Protein AF-A0A0L7RFB0-F1 (afdb_monomer_lite)

Foldseek 3Di:
DPDDDDDDDDDDVCPQPLVVVLVVVLCVQCVPPDDPDPVSVVVSVVVSVVVDPPCSVVVSVVVVVPD

Structure (mmCIF, N/CA/C/O backbone):
data_AF-A0A0L7RFB0-F1
#
_entry.id   AF-A0A0L7RFB0-F1
#
loop_
_atom_site.group_PDB
_atom_site.id
_atom_site.type_symbol
_atom_site.label_atom_id
_atom_site.label_alt_id
_atom_site.label_comp_id
_atom_site.label_asym_id
_atom_site.label_entity_id
_atom_site.label_seq_id
_atom_site.pdbx_PDB_ins_code
_atom_site.Cartn_x
_atom_site.Cartn_y
_atom_site.Cartn_z
_atom_site.occupancy
_atom_site.B_iso_or_equiv
_atom_site.auth_seq_id
_atom_site.auth_comp_id
_atom_site.auth_asym_id
_atom_site.auth_atom_id
_atom_site.p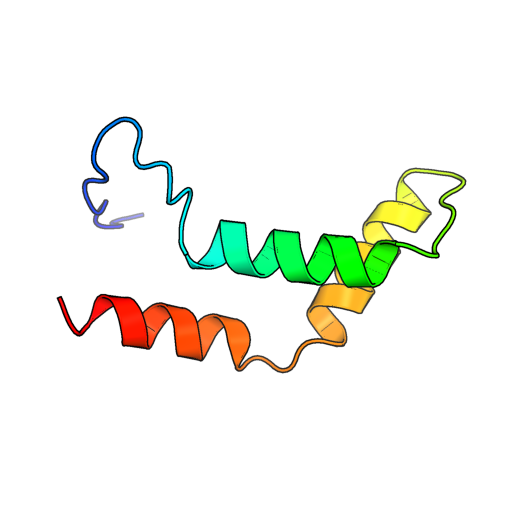dbx_PDB_model_num
ATOM 1 N N . LEU A 1 1 ? -27.548 5.189 8.121 1.00 68.62 1 LEU A N 1
ATOM 2 C CA . LEU A 1 1 ? -26.694 3.992 8.293 1.00 68.62 1 LEU A CA 1
ATOM 3 C C . LEU A 1 1 ? -26.417 3.624 9.762 1.00 68.62 1 LEU A C 1
ATOM 5 O O . LEU A 1 1 ? -25.859 2.565 9.976 1.00 68.62 1 LEU A O 1
ATOM 9 N N . GLY A 1 2 ? -26.842 4.410 10.768 1.00 72.00 2 GLY A N 1
ATOM 10 C CA . GLY A 1 2 ? -26.924 3.931 12.163 1.00 72.00 2 GLY A CA 1
ATOM 11 C C . GLY A 1 2 ? -25.604 3.514 12.826 1.00 72.00 2 GLY A C 1
ATOM 12 O O . GLY A 1 2 ? -25.637 2.749 13.779 1.00 72.00 2 GLY A O 1
ATOM 13 N N . TYR A 1 3 ? -24.456 3.968 12.319 1.00 67.50 3 TYR A N 1
ATOM 14 C CA . TYR A 1 3 ? -23.161 3.634 12.905 1.00 67.50 3 TYR A CA 1
ATOM 15 C C . TYR A 1 3 ? -22.865 4.544 14.096 1.00 67.50 3 TYR A C 1
ATOM 17 O O . TYR A 1 3 ? -22.906 5.768 13.960 1.00 67.50 3 TYR A O 1
ATOM 25 N N . GLU A 1 4 ? -22.527 3.950 15.239 1.00 70.25 4 GLU A N 1
ATOM 26 C CA . GLU A 1 4 ? -21.966 4.689 16.366 1.00 70.25 4 GLU A CA 1
ATOM 27 C C . GLU A 1 4 ? -20.534 5.127 16.047 1.00 70.25 4 GLU A C 1
ATOM 29 O O . GLU A 1 4 ? -19.675 4.333 15.657 1.00 70.25 4 GLU A O 1
ATOM 34 N N . THR A 1 5 ? -20.272 6.421 16.199 1.00 63.03 5 THR A N 1
ATOM 35 C CA . THR A 1 5 ? -18.937 6.998 16.047 1.00 63.03 5 THR A CA 1
ATOM 36 C C . THR A 1 5 ? -18.201 6.961 17.378 1.00 63.03 5 THR A C 1
ATOM 38 O O . THR A 1 5 ? -18.570 7.673 18.311 1.00 63.03 5 THR A O 1
ATOM 41 N N . VAL A 1 6 ? -17.120 6.186 17.451 1.00 68.88 6 VAL A N 1
ATOM 42 C CA . VAL A 1 6 ? -16.187 6.227 18.585 1.00 68.88 6 VAL A CA 1
ATOM 43 C C . VAL A 1 6 ? -15.448 7.567 18.566 1.00 68.88 6 VAL A C 1
ATOM 45 O O . VAL A 1 6 ? -14.788 7.901 17.576 1.00 68.88 6 VAL A O 1
ATOM 48 N N . GLN A 1 7 ? -15.558 8.345 19.646 1.00 66.06 7 GLN A N 1
ATOM 49 C CA . GLN A 1 7 ? -14.817 9.599 19.783 1.00 66.06 7 GLN A CA 1
ATOM 50 C C . GLN A 1 7 ? -13.319 9.294 19.867 1.00 66.06 7 GLN A C 1
ATOM 52 O O . GLN A 1 7 ? -12.870 8.581 20.761 1.00 66.06 7 GLN A O 1
ATOM 57 N N . ARG A 1 8 ? -12.542 9.827 18.919 1.00 60.28 8 ARG A N 1
ATOM 58 C CA . ARG A 1 8 ? -11.079 9.741 18.938 1.00 60.28 8 ARG A CA 1
ATOM 59 C C . ARG A 1 8 ? -10.499 11.066 19.436 1.00 60.28 8 ARG A C 1
ATOM 61 O O . ARG A 1 8 ? -10.936 12.111 18.951 1.00 60.28 8 ARG A O 1
ATOM 68 N N . PRO A 1 9 ? -9.531 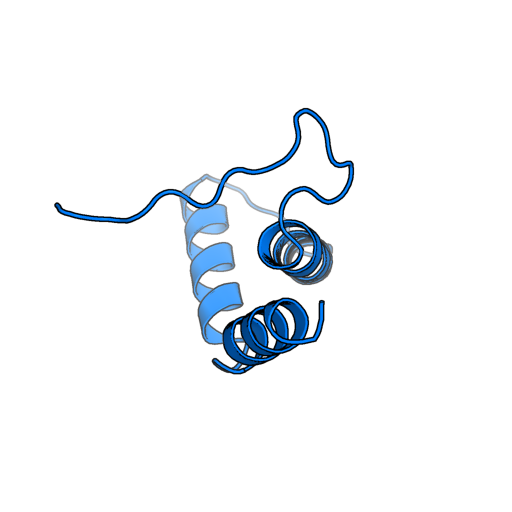11.047 20.368 1.00 59.72 9 PRO A N 1
ATOM 69 C CA . PRO A 1 9 ? -8.888 12.268 20.827 1.00 59.72 9 PRO A CA 1
ATOM 70 C C . PRO A 1 9 ? -8.221 13.002 19.658 1.00 59.72 9 PRO A C 1
ATOM 72 O O . PRO A 1 9 ? -7.614 12.380 18.780 1.00 59.72 9 PRO A O 1
ATOM 75 N N . PHE A 1 10 ? -8.338 14.332 19.645 1.00 54.28 10 PHE A N 1
ATOM 76 C CA . PHE A 1 10 ? -7.679 15.172 18.647 1.00 54.28 10 PHE A CA 1
ATOM 77 C C . PHE A 1 10 ? -6.160 14.982 18.735 1.00 54.28 10 PHE A C 1
ATOM 79 O O . PHE A 1 10 ? -5.573 15.154 19.799 1.00 54.28 10 PHE A O 1
ATOM 86 N N . TYR A 1 11 ? -5.548 14.620 17.605 1.00 51.16 11 TYR A N 1
ATOM 87 C CA . TYR A 1 11 ? -4.111 14.368 17.458 1.00 51.16 11 TYR A CA 1
ATOM 88 C C . TYR A 1 11 ? -3.538 13.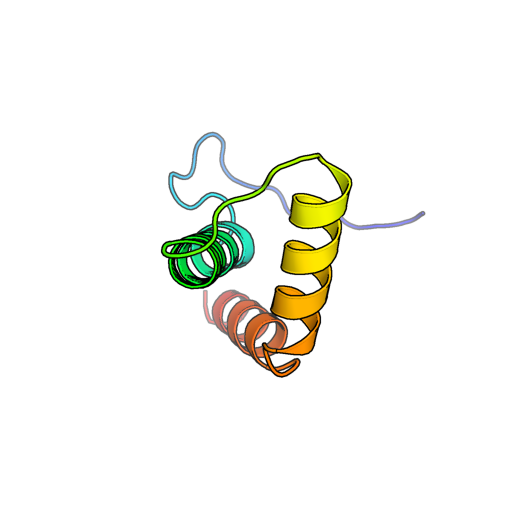336 18.442 1.00 51.16 11 TYR A C 1
ATOM 90 O O . TYR A 1 11 ? -2.579 13.604 19.161 1.00 51.16 11 TYR A O 1
ATOM 98 N N . SER A 1 12 ? -4.071 12.111 18.422 1.00 59.56 12 SER A N 1
ATOM 99 C CA . SER A 1 12 ? -3.265 10.960 18.845 1.00 59.56 12 SER A CA 1
ATOM 100 C C . SER A 1 12 ? -2.232 10.638 17.755 1.00 59.56 12 SER A C 1
ATOM 102 O O . SER A 1 12 ? -2.633 10.400 16.614 1.00 59.56 12 SER A O 1
ATOM 104 N N . PRO A 1 13 ? -0.920 10.607 18.067 1.00 52.53 13 PRO A N 1
ATOM 105 C CA . PRO A 1 13 ? 0.106 10.133 17.133 1.00 52.53 13 PRO A CA 1
ATOM 106 C C . PRO A 1 13 ? -0.139 8.676 16.702 1.00 52.53 13 PRO A C 1
ATOM 108 O O . PRO A 1 13 ? 0.340 8.252 15.651 1.00 52.53 13 PRO A O 1
ATOM 111 N N . ASP A 1 14 ? -0.951 7.947 17.473 1.00 54.34 14 ASP A N 1
ATOM 112 C CA . ASP A 1 14 ? -1.607 6.699 17.098 1.00 54.34 14 ASP A CA 1
ATOM 113 C C . ASP A 1 14 ? -2.761 6.950 16.118 1.00 54.34 14 ASP A C 1
ATOM 115 O O . ASP A 1 14 ? -3.940 6.732 16.413 1.00 54.34 14 ASP A O 1
ATOM 119 N N . ILE A 1 15 ? -2.411 7.404 14.913 1.00 55.59 15 ILE A N 1
ATOM 120 C CA . ILE A 1 15 ? -3.238 7.267 13.711 1.00 55.59 15 ILE A CA 1
ATOM 121 C C . ILE A 1 15 ? -3.592 5.785 13.613 1.00 55.59 15 ILE A C 1
ATOM 123 O O . ILE A 1 15 ? -2.759 5.032 13.129 1.00 55.59 15 ILE A O 1
ATOM 127 N N . SER A 1 16 ? -4.759 5.401 14.159 1.00 61.06 16 SER A N 1
ATOM 128 C CA . SER A 1 16 ? -5.364 4.060 14.216 1.00 61.06 16 SER A CA 1
ATOM 129 C C . SER A 1 16 ? -4.332 2.928 14.309 1.00 61.06 16 SER A C 1
ATOM 131 O O . SER A 1 16 ? -3.641 2.664 13.330 1.00 61.06 16 SER A O 1
ATOM 133 N N . PRO A 1 17 ? -4.256 2.152 15.403 1.00 57.22 17 PRO A N 1
ATOM 134 C CA . PRO A 1 17 ? -3.345 1.004 15.475 1.00 57.22 17 PRO A CA 1
ATOM 135 C C . PRO A 1 17 ? -3.384 0.137 14.204 1.00 57.22 17 PRO A C 1
ATOM 137 O O . PRO A 1 17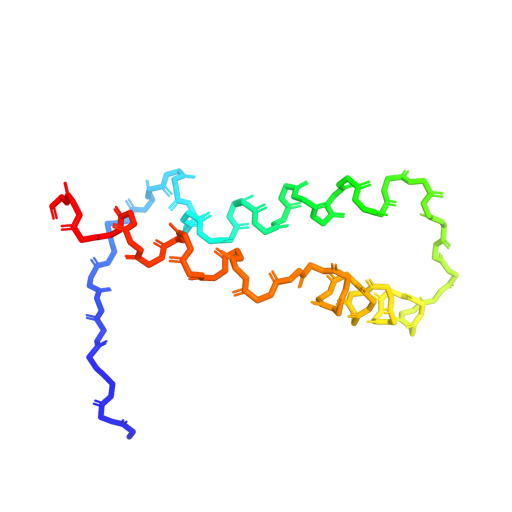 ? -2.351 -0.299 13.704 1.00 57.22 17 PRO A O 1
ATOM 140 N N . THR A 1 18 ? -4.567 -0.011 13.601 1.00 57.53 18 THR A N 1
ATOM 141 C CA . THR A 1 18 ? -4.753 -0.650 12.295 1.00 57.53 18 THR A CA 1
ATOM 142 C C . THR A 1 18 ? -4.037 0.078 11.152 1.00 57.53 18 THR A C 1
ATOM 144 O O . THR A 1 18 ? -3.307 -0.575 10.415 1.00 57.53 18 THR A O 1
ATOM 147 N N . ASP A 1 19 ? -4.185 1.394 11.005 1.00 60.69 19 ASP A N 1
ATOM 148 C CA . ASP A 1 19 ? -3.590 2.165 9.905 1.00 60.69 19 ASP A CA 1
ATOM 149 C C . ASP A 1 19 ? -2.061 2.222 10.036 1.00 60.69 19 ASP A C 1
ATOM 151 O O . ASP A 1 19 ? -1.351 1.892 9.082 1.00 60.69 19 ASP A O 1
ATOM 155 N N . TYR A 1 20 ? -1.522 2.529 11.224 1.00 66.44 20 TYR A N 1
ATOM 156 C CA . TYR A 1 20 ? -0.070 2.528 11.443 1.00 66.44 20 TYR A CA 1
ATOM 157 C C . TYR A 1 20 ? 0.549 1.144 11.182 1.00 66.44 20 TYR A C 1
ATOM 159 O O . TYR A 1 20 ? 1.560 1.030 10.479 1.00 66.44 20 TYR A O 1
ATOM 167 N N . HIS A 1 21 ? -0.056 0.068 11.699 1.00 70.06 21 HIS A N 1
ATOM 168 C CA . HIS A 1 21 ? 0.453 -1.287 11.480 1.00 70.06 21 HIS A CA 1
ATOM 169 C C . HIS A 1 21 ? 0.300 -1.741 10.020 1.00 70.06 21 HIS A C 1
ATOM 171 O O . HIS A 1 21 ? 1.227 -2.353 9.476 1.00 70.06 21 HIS A O 1
ATOM 177 N N . LEU A 1 22 ? -0.812 -1.412 9.358 1.00 75.94 22 LEU A N 1
ATOM 178 C CA . LEU A 1 22 ? -1.066 -1.759 7.960 1.00 75.94 22 LEU A CA 1
ATOM 179 C C . LEU A 1 22 ? -0.051 -1.086 7.038 1.00 75.94 22 LEU A C 1
ATOM 181 O O . LEU A 1 22 ? 0.638 -1.774 6.282 1.00 75.94 22 LEU A O 1
ATOM 185 N N . PHE A 1 23 ? 0.112 0.236 7.148 1.00 76.94 23 PHE A N 1
ATOM 186 C CA . PHE A 1 23 ? 1.043 0.979 6.303 1.00 76.94 23 PHE A CA 1
ATOM 187 C C . PHE A 1 23 ? 2.498 0.625 6.595 1.00 76.94 23 PHE A C 1
ATOM 189 O O . PHE A 1 23 ? 3.307 0.581 5.668 1.00 76.94 23 PHE A O 1
ATOM 196 N N . LYS A 1 24 ? 2.851 0.285 7.842 1.00 82.62 24 LYS A N 1
ATOM 197 C CA . LYS A 1 24 ? 4.188 -0.238 8.155 1.00 82.62 24 LYS A CA 1
ATOM 198 C C . LYS A 1 24 ? 4.474 -1.525 7.382 1.00 82.62 24 LYS A C 1
ATOM 200 O O . LYS A 1 24 ? 5.532 -1.625 6.763 1.00 82.62 24 LYS A O 1
ATOM 205 N N . HIS A 1 25 ? 3.558 -2.493 7.378 1.00 82.06 25 HIS A N 1
ATOM 206 C CA . HIS A 1 25 ? 3.741 -3.735 6.621 1.00 82.06 25 HIS A CA 1
ATOM 207 C C . HIS A 1 25 ? 3.688 -3.517 5.108 1.00 82.06 25 HIS A C 1
ATOM 209 O O . HIS A 1 25 ? 4.501 -4.098 4.392 1.00 82.06 25 HIS A O 1
ATOM 215 N N . PHE A 1 26 ? 2.802 -2.644 4.632 1.00 85.56 26 PHE A N 1
ATOM 216 C CA . PHE A 1 26 ? 2.704 -2.304 3.217 1.00 85.56 26 PHE A CA 1
ATOM 217 C C . PHE A 1 26 ? 3.993 -1.658 2.700 1.00 85.56 26 PHE A C 1
ATOM 219 O O . PHE A 1 26 ? 4.521 -2.082 1.677 1.00 85.56 26 PHE A O 1
ATOM 226 N N . ARG A 1 27 ? 4.582 -0.719 3.457 1.00 86.88 27 ARG A N 1
ATOM 227 C CA . ARG A 1 27 ? 5.881 -0.106 3.128 1.00 86.88 27 ARG A CA 1
ATOM 228 C C . ARG A 1 27 ? 6.998 -1.134 2.974 1.00 86.88 27 ARG A C 1
ATOM 230 O O . ARG A 1 27 ? 7.847 -0.959 2.110 1.00 86.88 27 ARG A O 1
ATOM 237 N N . HIS A 1 28 ? 7.005 -2.190 3.788 1.00 87.25 28 HIS A N 1
ATOM 238 C CA . HIS A 1 28 ? 7.970 -3.282 3.632 1.00 87.25 28 HIS A CA 1
ATOM 239 C C . HIS A 1 28 ? 7.668 -4.124 2.386 1.00 87.25 28 HIS A C 1
ATOM 241 O O . HIS A 1 28 ? 8.590 -4.450 1.649 1.00 87.25 28 HIS A O 1
ATOM 247 N N . PHE A 1 29 ? 6.393 -4.420 2.116 1.00 85.94 29 PHE A N 1
ATOM 248 C CA . PHE A 1 29 ? 5.958 -5.201 0.952 1.00 85.94 29 PHE A CA 1
ATOM 249 C C . PHE A 1 29 ? 6.324 -4.550 -0.390 1.00 85.94 29 PHE A C 1
ATOM 251 O O . PHE A 1 29 ? 6.651 -5.245 -1.351 1.00 85.94 29 PHE A O 1
ATOM 258 N N . ILE A 1 30 ? 6.287 -3.217 -0.460 1.00 90.25 30 ILE A N 1
ATOM 259 C CA . ILE A 1 30 ? 6.594 -2.464 -1.685 1.00 90.25 30 ILE A CA 1
ATOM 260 C C . ILE A 1 30 ? 8.042 -1.969 -1.763 1.00 90.25 30 ILE A C 1
ATOM 262 O O . ILE A 1 30 ? 8.403 -1.361 -2.764 1.00 90.25 30 ILE A O 1
ATOM 266 N N . LYS A 1 31 ? 8.876 -2.205 -0.738 1.00 88.31 31 LYS A N 1
ATOM 267 C CA . LYS A 1 31 ? 10.214 -1.593 -0.612 1.00 88.31 31 LYS A CA 1
ATOM 268 C C . LYS A 1 31 ? 11.133 -1.870 -1.808 1.00 88.31 31 LYS A C 1
ATOM 270 O O . LYS A 1 31 ? 11.958 -1.029 -2.141 1.00 88.31 31 LYS A O 1
ATOM 275 N N . GLU A 1 32 ? 10.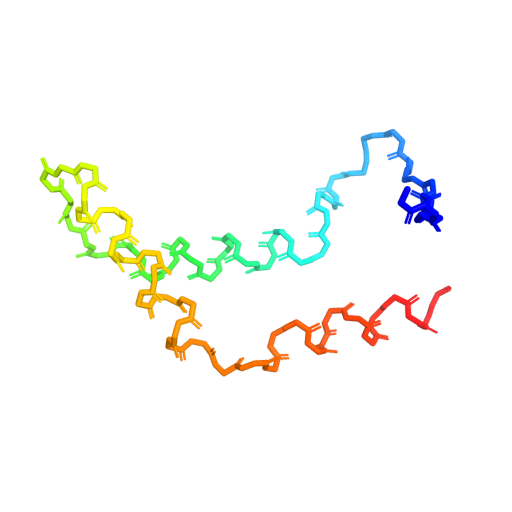979 -3.025 -2.446 1.00 87.00 32 GLU A N 1
ATOM 276 C CA . GLU A 1 32 ? 11.806 -3.464 -3.580 1.00 87.00 32 GLU A CA 1
ATOM 277 C C . GLU A 1 32 ? 11.024 -3.502 -4.903 1.00 87.00 32 GLU A C 1
ATOM 279 O O . GLU A 1 32 ? 11.491 -4.054 -5.897 1.00 87.00 32 GLU A O 1
ATOM 284 N N . LYS A 1 33 ? 9.819 -2.916 -4.938 1.00 89.50 33 LYS A N 1
ATOM 285 C CA . LYS A 1 33 ? 8.963 -2.888 -6.128 1.00 89.50 33 LYS A CA 1
ATOM 286 C C . LYS A 1 33 ? 9.062 -1.533 -6.829 1.00 89.50 33 LYS A C 1
ATOM 288 O O . LYS A 1 33 ? 8.911 -0.490 -6.200 1.00 89.50 33 LYS A O 1
ATOM 293 N N . ALA A 1 34 ? 9.259 -1.556 -8.145 1.00 92.12 34 ALA A N 1
ATOM 294 C CA . ALA A 1 34 ? 9.132 -0.378 -8.998 1.00 92.12 34 ALA A CA 1
ATOM 295 C C . ALA A 1 34 ? 7.772 -0.402 -9.706 1.00 92.12 34 ALA A C 1
ATOM 297 O O . ALA A 1 34 ? 7.405 -1.409 -10.310 1.00 92.12 34 ALA A O 1
ATOM 298 N N . PHE A 1 35 ? 7.042 0.711 -9.655 1.00 94.06 35 PHE A N 1
ATOM 299 C CA . PHE A 1 35 ? 5.741 0.864 -10.307 1.00 94.06 35 PHE A CA 1
ATOM 300 C C . PHE A 1 35 ? 5.881 1.783 -11.515 1.00 94.06 35 PHE A C 1
ATOM 302 O O . PHE A 1 35 ? 6.497 2.843 -11.415 1.00 94.06 35 PHE A O 1
ATOM 309 N N . ARG A 1 36 ? 5.322 1.391 -12.662 1.00 94.31 36 ARG A N 1
ATOM 310 C CA . ARG A 1 36 ? 5.377 2.186 -13.899 1.00 94.31 36 ARG A CA 1
ATOM 311 C C . ARG A 1 36 ? 4.134 3.043 -14.080 1.00 94.31 36 ARG A C 1
ATOM 313 O O . ARG A 1 36 ? 4.172 4.031 -14.805 1.00 94.31 36 ARG A O 1
ATOM 320 N N . ASN A 1 37 ? 3.025 2.643 -13.465 1.00 94.56 37 ASN A N 1
ATOM 321 C CA . ASN A 1 37 ? 1.744 3.320 -13.579 1.00 94.56 37 ASN A CA 1
ATOM 322 C C . ASN A 1 37 ? 0.847 3.034 -12.359 1.00 94.56 37 ASN A C 1
ATOM 324 O O . ASN A 1 37 ? 1.136 2.177 -11.526 1.00 94.56 37 ASN A O 1
ATOM 328 N N . GLU A 1 38 ? -0.274 3.748 -12.278 1.00 95.25 38 GLU A N 1
ATOM 329 C CA . GLU A 1 38 ? -1.247 3.616 -11.188 1.00 95.25 38 GLU A CA 1
ATOM 330 C C . GLU A 1 38 ? -1.855 2.206 -11.078 1.00 95.25 38 GLU A C 1
ATOM 332 O O . GLU A 1 38 ? -2.148 1.747 -9.975 1.00 95.25 38 GLU A O 1
ATOM 337 N N . ARG A 1 39 ? -2.034 1.489 -12.197 1.00 95.88 39 ARG A N 1
ATOM 338 C CA . ARG A 1 39 ? -2.576 0.120 -12.181 1.00 95.88 39 ARG A CA 1
ATOM 339 C C . ARG A 1 39 ? -1.623 -0.833 -11.468 1.00 95.88 39 ARG A C 1
ATOM 341 O O . ARG A 1 39 ? -2.095 -1.654 -10.691 1.00 95.88 39 ARG A O 1
ATOM 348 N N . ASP A 1 40 ? -0.314 -0.673 -11.655 1.00 94.06 40 ASP A N 1
ATOM 349 C CA . ASP A 1 40 ? 0.693 -1.485 -10.960 1.00 94.06 40 ASP A CA 1
ATOM 350 C C . ASP A 1 40 ? 0.618 -1.274 -9.437 1.00 94.06 40 ASP A C 1
ATOM 352 O O . ASP A 1 40 ? 0.729 -2.223 -8.662 1.00 94.06 40 ASP A O 1
ATOM 356 N N . VAL A 1 41 ? 0.381 -0.029 -9.002 1.00 91.94 41 VAL A N 1
ATOM 357 C CA . VAL A 1 41 ? 0.209 0.314 -7.580 1.00 91.94 41 VAL A CA 1
ATOM 358 C C . VAL A 1 41 ? -1.071 -0.307 -7.023 1.00 91.94 41 VAL A C 1
ATOM 360 O O . VAL A 1 41 ? -1.044 -0.915 -5.952 1.00 91.94 41 VAL A O 1
ATOM 363 N N . LYS A 1 42 ? -2.189 -0.194 -7.755 1.00 92.88 42 LYS A N 1
ATOM 364 C CA . LYS A 1 42 ? -3.470 -0.804 -7.369 1.00 92.88 42 LYS A CA 1
ATOM 365 C C . LYS A 1 42 ? -3.346 -2.317 -7.245 1.00 92.88 42 LYS A C 1
ATOM 367 O O . LYS A 1 42 ? -3.788 -2.872 -6.245 1.00 92.88 42 LYS A O 1
ATOM 372 N N . GLN A 1 43 ? -2.702 -2.965 -8.213 1.00 93.12 43 GLN A N 1
ATOM 373 C CA . GLN A 1 43 ? -2.506 -4.409 -8.187 1.00 93.12 43 GLN A CA 1
ATOM 374 C C . GLN A 1 43 ? -1.636 -4.831 -7.002 1.00 93.12 43 GLN A C 1
ATOM 376 O O . GLN A 1 43 ? -2.008 -5.737 -6.269 1.00 93.12 43 GLN A O 1
ATOM 381 N N . ALA A 1 44 ? -0.536 -4.128 -6.726 1.00 91.19 44 ALA A N 1
ATOM 382 C CA . ALA A 1 44 ? 0.303 -4.449 -5.575 1.00 91.19 44 ALA A CA 1
ATOM 383 C C . ALA A 1 44 ? -0.406 -4.249 -4.228 1.00 91.19 44 ALA A C 1
ATOM 385 O O . ALA A 1 44 ? -0.084 -4.940 -3.262 1.00 91.19 44 ALA A O 1
ATOM 386 N N . PHE A 1 45 ? -1.361 -3.321 -4.142 1.00 88.81 45 PHE A N 1
ATOM 387 C CA . PHE A 1 45 ? -2.205 -3.188 -2.959 1.00 88.81 45 PHE A CA 1
ATOM 388 C C . PHE A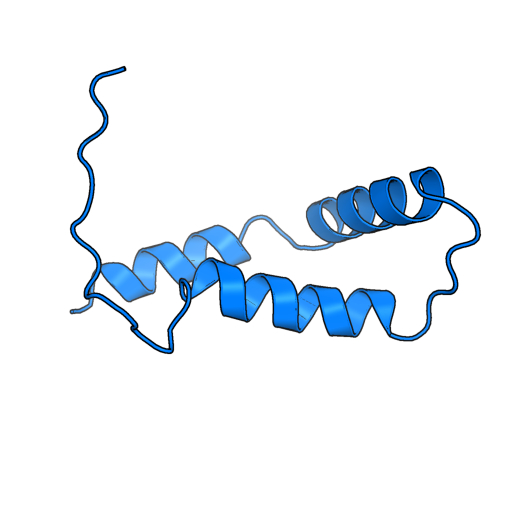 1 45 ? -3.169 -4.373 -2.811 1.00 88.81 45 PHE A C 1
ATOM 390 O O . PHE A 1 45 ? -3.286 -4.909 -1.711 1.00 88.81 45 PHE A O 1
ATOM 397 N N . VAL A 1 46 ? -3.799 -4.821 -3.903 1.00 90.31 46 VAL A N 1
ATOM 398 C CA . VAL A 1 46 ? -4.631 -6.039 -3.913 1.00 90.31 46 VAL A CA 1
ATOM 399 C C . VAL A 1 46 ? -3.803 -7.252 -3.483 1.00 90.31 46 VAL A C 1
ATOM 401 O O . VAL A 1 46 ? -4.160 -7.911 -2.511 1.00 90.31 46 VAL A O 1
ATOM 404 N N . ASP A 1 47 ? -2.635 -7.462 -4.094 1.00 90.12 47 ASP A N 1
ATOM 405 C CA . ASP A 1 47 ? -1.732 -8.567 -3.756 1.00 90.12 47 ASP A CA 1
ATOM 406 C C . ASP A 1 47 ? -1.298 -8.528 -2.282 1.00 90.12 47 ASP A C 1
ATOM 408 O O . ASP A 1 47 ? -1.135 -9.565 -1.646 1.00 90.12 47 ASP A O 1
ATOM 412 N N . PHE A 1 48 ? -1.088 -7.336 -1.716 1.00 87.00 48 PHE A N 1
ATOM 413 C CA . PHE A 1 48 ? -0.738 -7.173 -0.305 1.00 87.00 48 PHE A CA 1
ATOM 414 C C . PHE A 1 48 ? -1.885 -7.576 0.629 1.00 87.00 48 PHE A C 1
ATOM 416 O O . PHE A 1 48 ? -1.647 -8.242 1.642 1.00 87.00 48 PHE A O 1
ATOM 423 N N . VAL A 1 49 ? -3.113 -7.169 0.296 1.00 83.75 49 VAL A N 1
ATOM 424 C CA . VAL A 1 49 ? -4.321 -7.532 1.047 1.00 83.75 49 VAL A CA 1
ATOM 425 C C . VAL A 1 49 ? -4.565 -9.041 0.967 1.00 83.75 49 VAL A C 1
ATOM 427 O O . VAL A 1 49 ? -4.877 -9.642 1.993 1.00 83.75 49 VAL A O 1
ATOM 430 N N . ASP A 1 50 ? -4.338 -9.655 -0.195 1.00 84.44 50 ASP A N 1
ATOM 431 C CA . ASP A 1 50 ? -4.491 -11.100 -0.404 1.00 84.44 50 ASP A CA 1
ATOM 432 C C . ASP A 1 50 ? -3.368 -11.919 0.258 1.00 84.44 50 ASP A C 1
ATOM 434 O O . ASP A 1 50 ? -3.612 -12.997 0.804 1.00 84.44 50 ASP A O 1
ATOM 438 N N . PHE A 1 51 ? -2.131 -11.408 0.262 1.00 79.81 51 PHE A N 1
ATOM 439 C CA . PHE A 1 51 ? -0.973 -12.058 0.884 1.00 79.81 51 PHE A CA 1
ATOM 440 C C . PHE A 1 51 ? -1.058 -12.082 2.414 1.00 79.81 51 PHE A C 1
ATOM 442 O O . PHE A 1 51 ? -0.591 -13.026 3.059 1.00 79.81 51 PHE A O 1
ATOM 449 N N . LYS A 1 52 ? -1.620 -11.041 3.037 1.00 68.38 52 LYS A N 1
ATOM 450 C CA . LYS A 1 52 ? -1.788 -11.022 4.490 1.00 68.38 52 LYS A CA 1
ATOM 451 C C . LYS A 1 52 ? -2.990 -11.893 4.876 1.00 68.38 52 LYS A C 1
ATOM 453 O O . LYS A 1 52 ? -4.117 -11.577 4.509 1.00 68.38 52 LYS A O 1
ATOM 458 N N . PRO A 1 53 ? -2.815 -12.940 5.708 1.00 56.16 53 PRO A N 1
ATOM 459 C CA . PRO A 1 53 ? -3.962 -13.651 6.250 1.00 56.16 53 PRO A CA 1
ATOM 460 C C . PRO A 1 53 ? -4.835 -12.668 7.040 1.00 56.16 53 PRO A C 1
ATOM 462 O O . PRO A 1 53 ? -4.307 -11.815 7.761 1.00 56.16 53 PRO A O 1
ATOM 465 N N . ARG A 1 54 ? -6.163 -12.848 6.949 1.00 55.97 54 ARG A N 1
ATOM 466 C CA . ARG A 1 54 ? -7.277 -12.153 7.652 1.00 55.97 54 ARG A CA 1
ATOM 467 C C . ARG A 1 54 ? -7.061 -11.809 9.143 1.00 55.97 54 ARG A C 1
ATOM 469 O O . ARG A 1 54 ? -7.879 -11.129 9.751 1.00 55.97 54 ARG A O 1
ATOM 476 N N . ASN A 1 55 ? -5.973 -12.279 9.742 1.00 52.97 55 ASN A N 1
ATOM 477 C CA . ASN A 1 55 ? -5.620 -12.191 11.149 1.00 52.97 55 ASN A CA 1
ATOM 478 C C . ASN A 1 55 ? -5.018 -10.837 11.582 1.00 52.97 55 ASN A C 1
ATOM 480 O O . ASN A 1 55 ? -4.966 -10.571 12.779 1.00 52.97 55 ASN A O 1
ATOM 484 N N . ILE A 1 56 ? -4.589 -9.957 10.662 1.00 55.72 56 ILE A N 1
ATOM 485 C CA . ILE A 1 56 ? -4.137 -8.600 11.053 1.00 55.72 56 ILE A CA 1
ATOM 486 C C . ILE A 1 56 ? -5.290 -7.773 11.605 1.00 55.72 56 ILE A C 1
ATOM 488 O O . ILE A 1 56 ? -5.145 -7.149 12.652 1.00 55.72 56 ILE A O 1
ATOM 492 N N . PHE A 1 57 ? -6.442 -7.825 10.936 1.00 54.06 57 PHE A N 1
ATOM 493 C CA . PHE A 1 57 ? -7.642 -7.117 11.373 1.00 54.06 57 PHE A CA 1
ATOM 494 C C . PHE A 1 57 ? -8.228 -7.695 12.667 1.00 54.06 57 PHE A C 1
ATOM 496 O O . PHE A 1 57 ? -8.898 -6.981 13.400 1.00 54.06 57 PHE A O 1
ATOM 503 N N . ARG A 1 58 ? -7.949 -8.969 12.984 1.00 50.38 58 ARG A N 1
ATOM 504 C CA . ARG A 1 58 ? -8.419 -9.618 14.218 1.00 50.38 58 ARG A CA 1
ATOM 505 C C . ARG A 1 58 ? -7.565 -9.266 15.439 1.00 50.38 58 ARG A C 1
ATOM 507 O O . ARG A 1 58 ? -8.080 -9.144 16.545 1.00 50.38 58 ARG A O 1
ATOM 514 N N . ASN A 1 59 ? -6.258 -9.084 15.254 1.00 49.50 59 ASN A N 1
ATOM 515 C CA . ASN A 1 59 ? -5.366 -8.720 16.356 1.00 49.50 59 ASN A CA 1
ATOM 516 C C . ASN A 1 59 ? -5.473 -7.237 16.750 1.00 49.50 59 ASN A C 1
ATOM 518 O O . ASN A 1 59 ? -5.159 -6.902 17.891 1.00 49.50 59 ASN A O 1
ATOM 522 N N . SER A 1 60 ? -5.911 -6.351 15.848 1.00 45.47 60 SER A N 1
ATOM 523 C CA . SER A 1 60 ? -6.140 -4.937 16.172 1.00 45.47 60 SER A CA 1
ATOM 524 C C . SER A 1 60 ? -7.454 -4.695 16.921 1.00 45.47 60 SER A C 1
ATOM 526 O O . SER A 1 60 ? -7.492 -3.814 17.774 1.00 45.47 60 SER A O 1
ATOM 528 N N . THR A 1 61 ? -8.500 -5.499 16.687 1.00 49.69 61 THR A N 1
ATOM 529 C CA . THR A 1 61 ? -9.765 -5.410 17.441 1.00 49.69 61 THR A CA 1
ATOM 530 C C . THR A 1 61 ? -9.624 -5.893 18.883 1.00 49.69 61 THR A C 1
ATOM 532 O O . THR A 1 61 ? -10.197 -5.289 19.780 1.00 49.69 61 THR A O 1
ATOM 535 N N . ASN A 1 62 ? -8.813 -6.926 19.137 1.00 50.03 62 ASN A N 1
ATOM 536 C CA . ASN A 1 62 ? -8.618 -7.444 20.498 1.00 50.03 62 ASN A CA 1
ATOM 537 C C . ASN A 1 62 ? -7.812 -6.488 21.393 1.00 50.03 62 ASN A C 1
ATOM 539 O O . ASN A 1 62 ? -8.028 -6.458 22.596 1.00 50.03 62 ASN A O 1
ATOM 543 N N . LYS A 1 63 ? -6.929 -5.662 20.815 1.00 48.94 63 LYS A N 1
ATOM 544 C CA . LYS A 1 63 ? -6.182 -4.638 21.566 1.00 48.94 63 LYS A CA 1
ATOM 545 C C . LYS A 1 63 ? -7.021 -3.424 21.978 1.00 48.94 63 LYS A C 1
ATOM 547 O O . LYS A 1 63 ? -6.577 -2.661 22.823 1.00 48.94 63 LYS A O 1
ATOM 552 N N . LEU A 1 64 ? -8.202 -3.237 21.387 1.00 49.81 64 LEU A N 1
ATOM 553 C CA . LEU A 1 64 ? -9.148 -2.187 21.782 1.00 49.81 64 LEU A CA 1
ATOM 554 C C . LEU A 1 64 ? -10.042 -2.610 22.959 1.00 49.81 64 LEU A C 1
ATOM 556 O O . LEU A 1 64 ? -10.692 -1.756 23.541 1.00 49.81 64 LEU A O 1
ATOM 560 N N . ALA A 1 65 ? -10.089 -3.905 23.294 1.00 46.72 65 ALA A N 1
ATOM 561 C CA . ALA A 1 65 ? -10.916 -4.442 24.378 1.00 46.72 65 ALA A CA 1
ATOM 562 C C . ALA A 1 65 ? -10.182 -4.551 25.730 1.00 46.72 65 ALA A C 1
ATOM 564 O O . ALA A 1 65 ? -10.809 -4.896 26.727 1.00 46.72 65 ALA A O 1
ATOM 565 N N . GLU A 1 66 ? -8.874 -4.275 25.776 1.00 42.28 66 GLU A N 1
ATOM 566 C CA . GLU A 1 66 ? -8.061 -4.333 27.004 1.00 42.28 66 GLU A CA 1
ATOM 567 C C . GLU A 1 66 ? -7.770 -2.952 27.623 1.00 42.28 66 GLU A C 1
ATOM 569 O O . GLU A 1 66 ? -6.870 -2.840 28.454 1.00 42.28 66 GLU A O 1
ATOM 574 N N . HIS A 1 67 ? -8.513 -1.902 27.249 1.00 40.84 67 HIS A N 1
ATOM 575 C CA . HIS A 1 67 ? -8.345 -0.567 27.828 1.00 40.84 67 HIS A CA 1
ATOM 576 C C . HIS A 1 67 ? -9.660 0.139 28.145 1.00 40.84 67 HIS A C 1
ATOM 578 O O . HIS A 1 67 ? -10.573 0.099 27.291 1.00 40.84 67 HIS A O 1
#

Secondary structure (DSSP, 8-state):
-----PPPPTT-S-STHHHHHHHHHHHHHTTT---SSHHHHHHHHHHHHHHS-THHHHHHHHTTS--

pLDDT: mean 71.13, std 17.06, range [40.84, 95.88]

Sequence (67 aa):
LGYETVQRPFYSPDISPTDYHLFKHFRHFIKEKAFRNERDVKQAFVDFVDFKPRNIFRNSTNKLAEH

Organism: NCBI:txid597456

Radius of gyration: 15.16 Å; chains: 1; bounding box: 39×29×42 Å

InterPro domains:
  IPR036397 Ribonuclease H superfamily [G3DSA:3.30.420.10] (1-67)
  IPR052709 Transposase-Methyltransferase Hybrid [PTHR46060] (1-66)